Protein AF-A0A1F0NB26-F1 (afdb_monomer_lite)

Structure (mmCIF, N/CA/C/O backbone):
data_AF-A0A1F0NB26-F1
#
_entry.id   AF-A0A1F0NB26-F1
#
loop_
_atom_site.group_PDB
_atom_site.id
_atom_site.type_symbol
_atom_site.label_atom_id
_atom_site.label_alt_id
_atom_site.label_comp_id
_atom_site.label_asym_id
_atom_site.label_entity_id
_atom_site.label_seq_id
_atom_site.pdbx_PDB_ins_code
_atom_site.Cartn_x
_atom_site.Cartn_y
_atom_site.Cartn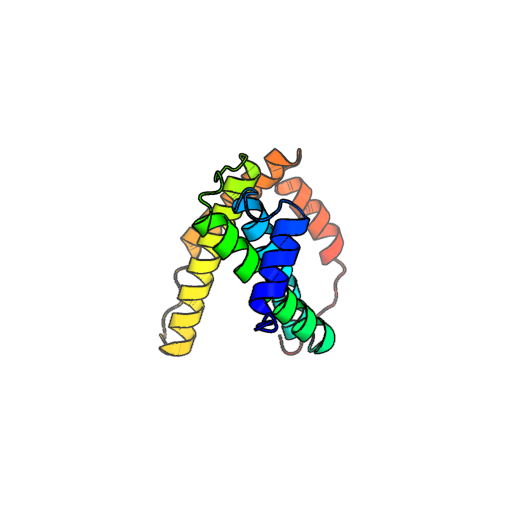_z
_atom_site.occupancy
_atom_site.B_iso_or_equiv
_atom_site.auth_seq_id
_atom_site.auth_comp_id
_atom_site.auth_asym_id
_atom_site.auth_atom_id
_atom_site.pdbx_PDB_model_num
ATOM 1 N N . MET A 1 1 ? 10.302 -25.341 -31.319 1.00 37.97 1 MET A N 1
ATOM 2 C CA . MET A 1 1 ? 9.198 -25.664 -30.390 1.00 37.97 1 MET A CA 1
ATOM 3 C C . MET A 1 1 ? 8.686 -24.349 -29.842 1.00 37.97 1 MET A C 1
ATOM 5 O O . MET A 1 1 ? 9.502 -23.574 -29.370 1.00 37.97 1 MET A O 1
ATOM 9 N N . ASN A 1 2 ? 7.394 -24.060 -29.995 1.00 49.16 2 ASN A N 1
ATOM 10 C CA . ASN A 1 2 ? 6.793 -22.822 -29.503 1.00 49.16 2 ASN A CA 1
ATOM 11 C C . ASN A 1 2 ? 6.313 -23.094 -28.072 1.00 49.16 2 ASN A C 1
ATOM 13 O O . ASN A 1 2 ? 5.257 -23.699 -27.881 1.00 49.16 2 ASN A O 1
ATOM 17 N N . THR A 1 3 ? 7.139 -22.784 -27.075 1.00 60.34 3 THR A N 1
ATOM 18 C CA . THR A 1 3 ? 6.766 -22.966 -25.669 1.00 60.34 3 THR A CA 1
ATOM 19 C C . THR A 1 3 ? 5.697 -21.927 -25.352 1.00 60.34 3 THR A C 1
ATOM 21 O O . THR A 1 3 ? 5.940 -20.728 -25.444 1.00 60.34 3 THR A O 1
ATOM 24 N N . LYS A 1 4 ? 4.468 -22.377 -25.086 1.00 70.38 4 LYS A N 1
ATOM 25 C CA . LYS A 1 4 ? 3.354 -21.486 -24.754 1.00 70.38 4 LYS A CA 1
ATOM 26 C C . LYS A 1 4 ? 3.695 -20.759 -23.454 1.00 70.38 4 LYS A C 1
ATOM 28 O O . LYS A 1 4 ? 3.917 -21.429 -22.451 1.00 70.38 4 LYS A O 1
ATOM 33 N N . MET A 1 5 ? 3.694 -19.428 -23.487 1.00 80.56 5 MET A N 1
ATOM 34 C CA . MET A 1 5 ? 3.959 -18.624 -22.296 1.00 80.56 5 MET A CA 1
ATOM 35 C C . MET A 1 5 ? 2.947 -18.932 -21.187 1.00 80.56 5 MET A C 1
ATOM 37 O O . MET A 1 5 ? 1.734 -19.010 -21.450 1.00 80.56 5 MET A O 1
ATOM 41 N N . ASN A 1 6 ? 3.439 -19.088 -19.961 1.00 92.56 6 ASN A N 1
ATOM 42 C CA . ASN A 1 6 ? 2.618 -19.161 -18.759 1.00 92.56 6 ASN A CA 1
ATOM 43 C C . ASN A 1 6 ? 2.021 -17.770 -18.426 1.00 92.56 6 ASN A C 1
ATOM 45 O O . ASN A 1 6 ? 2.259 -16.789 -19.134 1.00 92.56 6 ASN A O 1
ATOM 49 N N . LEU A 1 7 ? 1.150 -17.684 -17.416 1.00 94.56 7 LEU A N 1
ATOM 50 C CA . LEU A 1 7 ? 0.477 -16.417 -17.087 1.00 94.56 7 LEU A CA 1
ATOM 51 C C . LEU A 1 7 ? 1.451 -15.348 -16.576 1.00 94.56 7 LEU A C 1
ATOM 53 O O . LEU A 1 7 ? 1.320 -14.194 -16.970 1.00 94.56 7 LEU A O 1
ATOM 57 N N . GLU A 1 8 ? 2.440 -15.732 -15.773 1.00 95.75 8 GLU A N 1
ATOM 58 C CA . GLU A 1 8 ? 3.465 -14.822 -15.255 1.00 95.75 8 GLU A CA 1
ATOM 59 C C . GLU A 1 8 ? 4.296 -14.213 -16.392 1.00 95.75 8 GLU A C 1
ATOM 61 O O . GLU A 1 8 ? 4.427 -12.995 -16.481 1.00 95.75 8 GLU A O 1
ATOM 66 N N . GLU A 1 9 ? 4.755 -15.037 -17.337 1.00 96.88 9 GLU A N 1
ATOM 67 C CA . GLU A 1 9 ? 5.506 -14.594 -18.517 1.00 96.88 9 GLU A CA 1
ATOM 68 C C . GLU A 1 9 ? 4.687 -13.615 -19.371 1.00 96.88 9 GLU A C 1
ATOM 70 O O . GLU A 1 9 ? 5.229 -12.664 -19.933 1.00 96.88 9 GLU A O 1
ATOM 75 N N . LYS A 1 10 ? 3.364 -13.807 -19.470 1.00 97.88 10 LYS A N 1
ATOM 76 C CA . LYS A 1 10 ? 2.485 -12.867 -20.185 1.00 97.88 10 LYS A CA 1
ATOM 77 C C . LYS A 1 10 ? 2.375 -11.524 -19.475 1.00 97.88 10 LYS A C 1
ATOM 79 O O . LYS A 1 10 ? 2.341 -10.502 -20.154 1.00 97.88 10 LYS A O 1
ATOM 84 N N . VAL A 1 11 ? 2.320 -11.519 -18.143 1.00 98.12 11 VAL A N 1
ATOM 85 C CA . VAL A 1 11 ? 2.330 -10.280 -17.354 1.00 98.12 11 VAL A CA 1
ATOM 86 C C . VAL A 1 11 ? 3.674 -9.572 -17.525 1.00 98.12 11 VAL A C 1
ATOM 88 O O . VAL A 1 11 ? 3.700 -8.395 -17.871 1.00 98.12 11 VAL A O 1
ATOM 91 N N . GLN A 1 12 ? 4.789 -10.292 -17.408 1.00 98.31 12 GLN A N 1
ATOM 92 C CA . GLN A 1 12 ? 6.128 -9.740 -17.645 1.00 98.31 12 GLN A CA 1
ATOM 93 C C . GLN A 1 12 ? 6.265 -9.140 -19.050 1.00 98.31 12 GLN A C 1
ATOM 95 O O . GLN A 1 12 ? 6.808 -8.047 -19.207 1.00 98.31 12 GLN A O 1
ATOM 100 N N . GLN A 1 13 ? 5.737 -9.813 -20.077 1.00 98.25 13 GLN A N 1
ATOM 101 C CA . GLN A 1 13 ? 5.730 -9.278 -21.438 1.00 98.25 13 GLN A CA 1
ATOM 102 C C . GLN A 1 13 ? 4.833 -8.043 -21.562 1.00 98.25 13 GLN A C 1
ATOM 104 O O . GLN A 1 13 ? 5.227 -7.076 -22.202 1.00 98.25 13 GLN A O 1
ATOM 109 N N . TRP A 1 14 ? 3.675 -8.013 -20.897 1.00 98.25 14 TRP A N 1
ATOM 110 C CA . TRP A 1 14 ? 2.804 -6.833 -20.862 1.00 98.25 14 TRP A CA 1
ATOM 111 C C . TRP A 1 14 ? 3.507 -5.605 -20.256 1.00 98.25 14 TRP A C 1
ATOM 113 O O . TRP A 1 14 ? 3.313 -4.489 -20.750 1.00 98.25 14 TRP A O 1
ATOM 123 N N . PHE A 1 15 ? 4.350 -5.809 -19.235 1.00 98.38 15 PHE A N 1
ATOM 124 C CA . PHE A 1 15 ? 5.215 -4.776 -18.650 1.00 98.38 15 PHE A CA 1
ATOM 125 C C . PHE A 1 15 ? 6.311 -4.322 -19.622 1.00 98.38 15 PHE A C 1
ATOM 127 O O . PHE A 1 15 ? 6.597 -3.123 -19.713 1.00 98.38 15 PHE A O 1
ATOM 134 N N . VAL A 1 16 ? 6.915 -5.252 -20.368 1.00 98.25 16 VAL A N 1
ATOM 135 C CA . VAL A 1 16 ? 7.910 -4.942 -21.409 1.00 98.25 16 VAL A CA 1
ATOM 136 C C . VAL A 1 16 ? 7.289 -4.116 -22.530 1.00 98.25 16 VAL A C 1
ATOM 138 O O . VAL A 1 16 ? 7.786 -3.033 -22.830 1.00 98.25 16 VAL A O 1
ATOM 141 N N . ASP A 1 17 ? 6.151 -4.559 -23.062 1.00 98.44 17 ASP A N 1
ATOM 142 C CA . ASP A 1 17 ? 5.428 -3.915 -24.165 1.00 98.44 17 ASP A CA 1
ATOM 143 C C . ASP A 1 17 ? 5.024 -2.464 -23.850 1.00 98.44 17 ASP A C 1
ATOM 145 O O . ASP A 1 17 ? 4.780 -1.664 -24.753 1.00 98.44 17 ASP A O 1
ATOM 149 N N . ARG A 1 18 ? 4.946 -2.113 -22.560 1.00 97.81 18 ARG A N 1
ATOM 150 C CA . ARG A 1 18 ? 4.586 -0.777 -22.060 1.00 97.81 18 ARG A CA 1
ATOM 151 C C . ARG A 1 18 ? 5.761 0.010 -21.489 1.00 97.81 18 ARG A C 1
ATOM 153 O O . ARG A 1 18 ? 5.543 1.087 -20.945 1.00 97.81 18 ARG A O 1
ATOM 160 N N . ASN A 1 19 ? 6.988 -0.498 -21.606 1.00 97.00 19 ASN A N 1
ATOM 161 C CA . ASN A 1 19 ? 8.188 0.101 -21.011 1.00 97.00 19 ASN A CA 1
ATOM 162 C C . ASN A 1 19 ? 8.079 0.312 -19.485 1.00 97.00 19 ASN A C 1
ATOM 164 O O . ASN A 1 19 ? 8.650 1.248 -18.934 1.00 97.00 19 ASN A O 1
ATOM 168 N N . LEU A 1 20 ? 7.343 -0.560 -18.790 1.00 97.75 20 LEU A N 1
ATOM 169 C CA . LEU A 1 20 ? 7.184 -0.521 -17.331 1.00 97.75 20 LEU A CA 1
ATOM 170 C C . LEU A 1 20 ? 8.231 -1.370 -16.602 1.00 97.75 20 LEU A C 1
ATOM 172 O O . LEU A 1 20 ? 8.516 -1.111 -15.439 1.00 97.75 20 LEU A O 1
ATOM 176 N N . HIS A 1 21 ? 8.815 -2.360 -17.276 1.00 97.44 21 HIS A N 1
ATOM 177 C CA . HIS A 1 21 ? 9.800 -3.309 -16.736 1.00 97.44 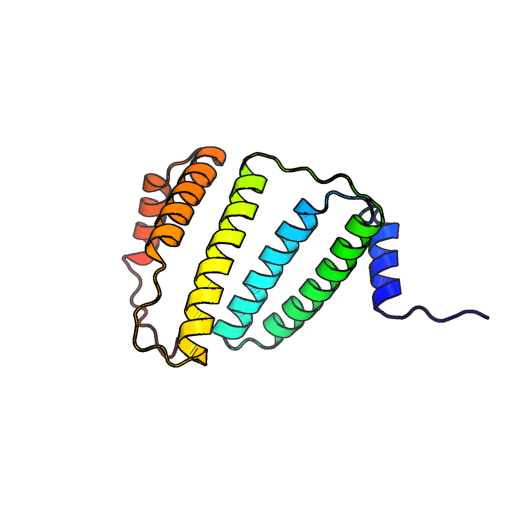21 HIS A CA 1
ATOM 178 C C . HIS A 1 21 ? 11.118 -2.691 -16.223 1.00 97.44 21 HIS A C 1
ATOM 180 O O . HIS A 1 21 ? 11.865 -3.375 -15.533 1.00 97.44 21 HIS A O 1
ATOM 186 N N . GLU A 1 22 ? 11.413 -1.429 -16.541 1.00 96.44 22 GLU A N 1
ATOM 187 C CA . GLU A 1 22 ? 12.559 -0.663 -16.009 1.00 96.44 22 GLU A CA 1
ATOM 188 C C . GLU A 1 22 ? 12.112 0.623 -15.289 1.00 96.44 22 GLU A C 1
ATOM 190 O O . GLU A 1 22 ? 12.932 1.447 -14.878 1.00 96.44 22 GLU A O 1
ATOM 195 N N . ALA A 1 23 ? 10.798 0.821 -15.143 1.00 97.31 23 ALA A N 1
ATOM 196 C CA . ALA A 1 23 ? 10.257 1.980 -14.453 1.00 97.31 23 ALA A CA 1
ATOM 197 C C . ALA A 1 23 ? 10.553 1.918 -12.947 1.00 97.31 23 ALA A C 1
ATOM 199 O O . ALA A 1 23 ? 10.817 0.860 -12.380 1.00 97.31 23 ALA A O 1
ATOM 200 N N . ASN A 1 24 ? 10.484 3.081 -12.300 1.00 98.12 24 ASN A N 1
ATOM 201 C CA . ASN A 1 24 ? 10.812 3.252 -10.889 1.00 98.12 24 ASN A CA 1
ATOM 202 C C . ASN A 1 24 ? 9.962 2.339 -9.967 1.00 98.12 24 ASN A C 1
ATOM 204 O O . ASN A 1 24 ? 8.743 2.542 -9.891 1.00 98.12 24 ASN A O 1
ATOM 208 N N . PRO A 1 25 ? 10.588 1.425 -9.198 1.00 98.31 25 PRO A N 1
ATOM 209 C CA . PRO A 1 25 ? 9.911 0.505 -8.278 1.00 98.31 25 PRO A CA 1
ATOM 210 C C . PRO A 1 25 ? 9.014 1.160 -7.227 1.00 98.31 25 PRO A C 1
ATOM 212 O O . PRO A 1 25 ? 8.010 0.575 -6.825 1.00 98.31 25 PRO A O 1
ATOM 215 N N . VAL A 1 26 ? 9.312 2.397 -6.811 1.00 98.44 26 VAL A N 1
ATOM 216 C CA . VAL A 1 26 ? 8.476 3.126 -5.839 1.00 98.44 26 VAL A CA 1
ATOM 217 C C . VAL A 1 26 ? 7.052 3.313 -6.366 1.00 98.44 26 VAL A C 1
ATOM 219 O O . VAL A 1 26 ? 6.097 3.230 -5.601 1.00 98.44 26 VAL A O 1
ATOM 222 N N . LYS A 1 27 ? 6.878 3.477 -7.684 1.00 97.62 27 LYS A N 1
ATOM 223 C CA . LYS A 1 27 ? 5.548 3.598 -8.297 1.00 97.62 27 LYS A CA 1
ATOM 224 C C . LYS A 1 27 ? 4.752 2.29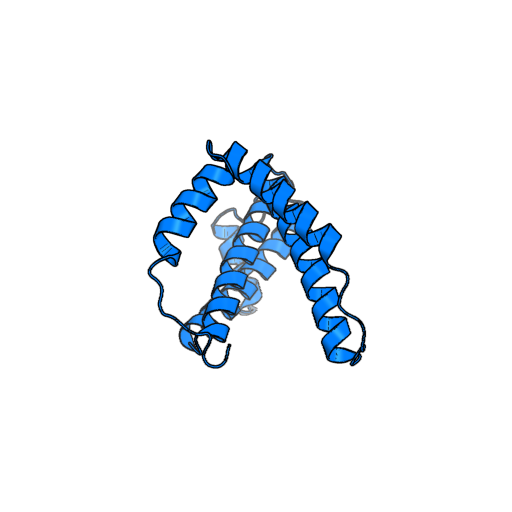8 -8.216 1.00 97.62 27 LYS A C 1
ATOM 226 O O . LYS A 1 27 ? 3.555 2.351 -7.957 1.00 97.62 27 LYS A O 1
ATOM 231 N N . GLN A 1 28 ? 5.409 1.150 -8.386 1.00 97.94 28 GLN A N 1
ATOM 232 C CA . GLN A 1 28 ? 4.749 -0.145 -8.209 1.00 97.94 28 GLN A CA 1
ATOM 233 C C . GLN A 1 28 ? 4.432 -0.424 -6.743 1.00 97.94 28 GLN A C 1
ATOM 235 O O . GLN A 1 28 ? 3.372 -0.960 -6.452 1.00 97.94 28 GLN A O 1
ATOM 240 N N . PHE A 1 29 ? 5.282 0.001 -5.807 1.00 98.19 29 PHE A N 1
ATOM 241 C CA . PHE A 1 29 ? 4.951 -0.091 -4.386 1.00 98.19 29 PHE A CA 1
ATOM 242 C C . PHE A 1 29 ? 3.712 0.740 -4.017 1.00 98.19 29 PHE A C 1
ATOM 244 O O . PHE A 1 29 ? 2.852 0.263 -3.283 1.00 98.19 29 PHE A O 1
ATOM 251 N N . LEU A 1 30 ? 3.579 1.963 -4.542 1.00 98.19 30 LEU A N 1
ATOM 252 C CA . LEU A 1 30 ? 2.370 2.766 -4.322 1.00 98.19 30 LEU A CA 1
ATOM 253 C C . LEU A 1 30 ? 1.121 2.073 -4.876 1.00 98.19 30 LEU A C 1
ATOM 255 O O . LEU A 1 30 ? 0.106 2.028 -4.187 1.00 98.19 30 LEU A O 1
ATOM 259 N N . LYS A 1 31 ? 1.220 1.476 -6.072 1.00 98.19 31 LYS A N 1
ATOM 260 C CA . LYS A 1 31 ? 0.130 0.678 -6.644 1.00 98.19 31 LYS A CA 1
ATOM 261 C C . LYS A 1 31 ? -0.182 -0.546 -5.780 1.00 98.19 31 LYS A C 1
ATOM 263 O O . LYS A 1 31 ? -1.341 -0.816 -5.514 1.00 98.19 31 LYS A O 1
ATOM 268 N N . LEU A 1 32 ? 0.829 -1.223 -5.232 1.00 98.38 32 LEU A N 1
ATOM 269 C CA . LEU A 1 32 ? 0.631 -2.347 -4.309 1.00 98.38 32 LEU A CA 1
ATOM 270 C C . LEU A 1 32 ? -0.179 -1.934 -3.072 1.00 98.38 32 LEU A C 1
ATOM 272 O O . LEU A 1 32 ? -1.016 -2.704 -2.603 1.00 98.38 32 LEU A O 1
ATOM 276 N N . MET A 1 33 ? 0.056 -0.729 -2.546 1.00 98.12 33 MET A N 1
ATOM 277 C CA . MET A 1 33 ? -0.700 -0.205 -1.407 1.00 98.12 33 MET A CA 1
ATOM 278 C C . MET A 1 33 ? -2.144 0.162 -1.757 1.00 98.12 33 MET A C 1
ATOM 280 O O . MET A 1 33 ? -3.023 -0.045 -0.924 1.00 98.12 33 MET A O 1
ATOM 284 N N . GLU A 1 34 ? -2.385 0.670 -2.967 1.00 98.25 34 GLU A N 1
ATOM 285 C CA . GLU A 1 34 ? -3.728 0.906 -3.513 1.00 98.25 34 GLU A CA 1
ATOM 286 C C . GLU A 1 34 ? -4.520 -0.410 -3.574 1.00 98.25 34 GLU A C 1
ATOM 288 O O . GLU A 1 34 ? -5.542 -0.523 -2.899 1.00 98.25 34 GLU A O 1
ATOM 293 N N . GLU A 1 35 ? -3.977 -1.444 -4.230 1.00 98.50 35 GLU A N 1
ATOM 294 C CA . GLU A 1 35 ? -4.654 -2.749 -4.356 1.00 98.50 35 GLU A CA 1
ATOM 295 C C . GLU A 1 35 ? -4.846 -3.454 -3.007 1.00 98.50 35 GLU A C 1
ATOM 297 O O . GLU A 1 35 ? -5.855 -4.111 -2.748 1.00 98.50 35 GLU A O 1
ATOM 302 N N . SER A 1 36 ? -3.885 -3.297 -2.093 1.00 98.19 36 SER A N 1
ATOM 303 C CA . SER A 1 36 ? -4.019 -3.824 -0.730 1.00 98.19 36 SER A CA 1
ATOM 304 C C . SER A 1 36 ? -5.177 -3.155 0.020 1.00 98.19 36 SER A C 1
ATOM 306 O O . SER A 1 36 ? -5.865 -3.812 0.802 1.00 98.19 36 SER A O 1
ATOM 308 N N . GLY A 1 37 ? -5.408 -1.860 -0.216 1.00 97.88 37 GLY A N 1
ATOM 309 C CA . GLY A 1 37 ? -6.548 -1.123 0.326 1.00 97.88 37 GLY A CA 1
ATOM 310 C C . GLY A 1 37 ? -7.882 -1.649 -0.203 1.00 97.88 37 GLY A C 1
ATOM 311 O O . GLY A 1 37 ? -8.805 -1.863 0.586 1.00 97.88 37 GLY A O 1
ATOM 312 N N . GLU A 1 38 ? -7.963 -1.933 -1.503 1.00 98.31 38 GLU A N 1
ATOM 313 C CA . GLU A 1 38 ? -9.148 -2.535 -2.125 1.00 98.31 38 GLU A CA 1
ATOM 314 C C . GLU A 1 38 ? -9.436 -3.937 -1.577 1.00 98.31 38 GLU A C 1
ATOM 316 O O . GLU A 1 38 ? -10.586 -4.260 -1.266 1.00 98.31 38 GLU A O 1
ATOM 321 N N . LEU A 1 39 ? -8.395 -4.744 -1.347 1.00 98.56 39 LEU A N 1
ATOM 322 C CA . LEU A 1 39 ? -8.532 -6.048 -0.698 1.00 98.56 39 LEU A CA 1
ATOM 323 C C . LEU A 1 39 ? -9.101 -5.917 0.723 1.00 98.56 39 LEU A C 1
ATOM 325 O O . LEU A 1 39 ? -10.028 -6.648 1.086 1.00 98.56 39 LEU A O 1
ATOM 329 N N . PHE A 1 40 ? -8.575 -4.986 1.528 1.00 97.75 40 PHE A N 1
ATOM 330 C CA . PHE A 1 40 ? -9.102 -4.733 2.871 1.00 97.75 40 PHE A CA 1
ATOM 331 C C . PHE A 1 40 ? -10.562 -4.275 2.832 1.00 97.75 40 PHE A C 1
ATOM 333 O O . PHE A 1 40 ? -11.368 -4.757 3.629 1.00 97.75 40 PHE A O 1
ATOM 340 N N . GLU A 1 41 ? -10.930 -3.398 1.895 1.00 96.88 41 GLU A N 1
ATOM 341 C CA . GLU A 1 41 ? -12.319 -2.976 1.708 1.00 96.88 41 GLU A CA 1
ATOM 342 C C . GLU A 1 41 ? -13.225 -4.148 1.310 1.00 96.88 41 GLU A C 1
ATOM 344 O O . GLU A 1 41 ? -14.318 -4.298 1.864 1.00 96.88 41 GLU A O 1
ATOM 349 N N . GLY A 1 42 ? -12.783 -4.977 0.363 1.00 97.44 42 GLY A N 1
ATOM 350 C CA . GLY A 1 42 ? -13.518 -6.145 -0.108 1.00 97.44 42 GLY A CA 1
ATOM 351 C C . GLY A 1 42 ? -13.825 -7.123 1.018 1.00 97.44 42 GLY A C 1
ATOM 352 O O . GLY A 1 42 ? -14.972 -7.548 1.153 1.00 97.44 42 GLY A O 1
ATOM 353 N N . ILE A 1 43 ? -12.833 -7.419 1.863 1.00 96.94 43 ILE A N 1
ATOM 354 C CA . ILE A 1 43 ? -12.995 -8.292 3.033 1.00 96.94 43 ILE A CA 1
ATOM 355 C C . ILE A 1 43 ? -13.928 -7.650 4.064 1.00 96.94 43 ILE A C 1
ATOM 357 O O . ILE A 1 43 ? -14.871 -8.298 4.510 1.00 96.94 43 ILE A O 1
ATOM 361 N N . ALA A 1 44 ? -13.718 -6.375 4.409 1.00 94.81 44 ALA A N 1
ATOM 362 C CA . ALA A 1 44 ? -14.530 -5.676 5.409 1.00 94.81 44 ALA A CA 1
ATOM 363 C C . ALA A 1 44 ? -16.010 -5.538 5.004 1.00 94.81 44 ALA A C 1
ATOM 365 O O . ALA A 1 44 ? -16.881 -5.406 5.856 1.00 94.81 44 ALA A O 1
ATOM 366 N N . LYS A 1 45 ? -16.310 -5.550 3.700 1.00 94.50 45 LYS A N 1
ATOM 367 C CA . LYS A 1 45 ? -17.677 -5.420 3.168 1.00 94.50 45 LYS A CA 1
ATOM 368 C C . LYS A 1 45 ? -18.263 -6.737 2.647 1.00 94.50 45 LYS A C 1
ATOM 370 O O . LYS A 1 45 ? -19.340 -6.690 2.056 1.00 94.50 45 LYS A O 1
ATOM 375 N N . ASP A 1 46 ? -17.563 -7.861 2.821 1.00 95.56 46 ASP A N 1
ATOM 376 C CA . ASP A 1 46 ? -17.920 -9.186 2.286 1.00 95.56 46 ASP A CA 1
ATOM 377 C C . ASP A 1 46 ? -18.280 -9.162 0.781 1.00 95.56 46 ASP A C 1
ATOM 379 O O . ASP A 1 46 ? -19.300 -9.683 0.327 1.00 95.56 46 ASP A O 1
ATOM 383 N N . LYS A 1 47 ? -17.450 -8.484 -0.024 1.00 97.00 47 LYS A N 1
ATOM 384 C CA . LYS A 1 47 ? -17.656 -8.309 -1.472 1.00 97.00 47 LYS A CA 1
ATOM 385 C C . LYS A 1 47 ? -16.689 -9.171 -2.276 1.00 97.00 47 LYS A C 1
ATOM 387 O O . LYS A 1 47 ? -15.614 -8.712 -2.651 1.00 97.00 47 LYS A O 1
ATOM 392 N N . SER A 1 48 ? -17.089 -10.401 -2.599 1.00 97.38 48 SER A N 1
ATOM 393 C CA . SER A 1 48 ? -16.215 -11.368 -3.287 1.00 97.38 48 SER A CA 1
ATOM 394 C C . SER A 1 48 ? -15.655 -10.877 -4.625 1.00 97.38 48 SER A C 1
ATOM 396 O O . SER A 1 48 ? -14.500 -11.157 -4.918 1.00 97.38 48 SER 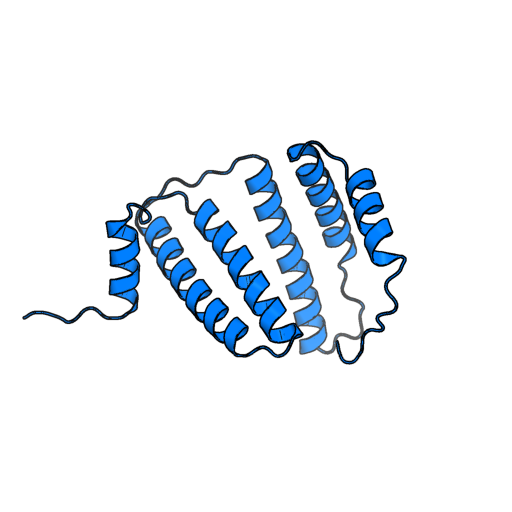A O 1
ATOM 398 N N . GLU A 1 49 ? -16.428 -10.125 -5.416 1.00 97.06 49 GLU A N 1
ATOM 399 C CA . GLU A 1 49 ? -15.939 -9.568 -6.688 1.00 97.06 49 GLU A CA 1
ATOM 400 C C . GLU A 1 49 ? -14.749 -8.622 -6.475 1.00 97.06 49 GLU A C 1
ATOM 402 O O . GLU A 1 49 ? -13.731 -8.778 -7.140 1.00 97.06 49 GLU A O 1
ATOM 407 N N . LEU A 1 50 ? -14.843 -7.723 -5.487 1.00 96.25 50 LEU A N 1
ATOM 408 C CA . LEU A 1 50 ? -13.761 -6.800 -5.127 1.00 96.25 50 LEU A CA 1
ATOM 409 C C . LEU A 1 50 ? -12.546 -7.549 -4.561 1.00 96.25 50 LEU A C 1
ATOM 411 O O . LEU A 1 50 ? -11.410 -7.210 -4.859 1.00 96.25 50 LEU A O 1
ATOM 415 N N . ILE A 1 51 ? -12.782 -8.608 -3.779 1.00 98.31 51 ILE A N 1
ATOM 416 C CA . ILE A 1 51 ? -11.704 -9.455 -3.251 1.00 98.31 51 ILE A CA 1
ATOM 417 C C . ILE A 1 51 ? -10.935 -10.131 -4.393 1.00 98.31 51 ILE A C 1
ATOM 419 O O . ILE A 1 51 ? -9.708 -10.168 -4.368 1.00 98.31 51 ILE A O 1
ATOM 423 N N . TYR A 1 52 ? -11.632 -10.702 -5.378 1.00 98.12 52 TYR A N 1
ATOM 424 C CA . TYR A 1 52 ? -10.983 -11.433 -6.469 1.00 98.12 52 TYR A CA 1
ATOM 425 C C . TYR A 1 52 ? -10.197 -10.517 -7.402 1.00 98.12 52 TYR A C 1
ATOM 427 O O . TYR A 1 52 ? -9.107 -10.903 -7.826 1.00 98.12 52 TYR A O 1
ATOM 435 N N . ASP A 1 53 ? -10.734 -9.332 -7.680 1.00 98.19 53 ASP A N 1
ATOM 436 C CA . ASP A 1 53 ? -10.073 -8.299 -8.477 1.00 98.19 53 ASP A CA 1
ATOM 437 C C . ASP A 1 53 ? -8.771 -7.851 -7.801 1.00 98.19 53 ASP A C 1
ATOM 439 O O . ASP A 1 53 ? -7.684 -8.092 -8.329 1.00 98.19 53 ASP A O 1
ATOM 443 N N . ALA A 1 54 ? -8.861 -7.398 -6.545 1.00 98.38 54 ALA A N 1
ATOM 444 C CA . ALA A 1 54 ? -7.707 -6.941 -5.775 1.00 98.38 54 ALA A CA 1
ATOM 445 C C . ALA A 1 54 ? -6.628 -8.029 -5.612 1.00 98.38 54 ALA A C 1
ATOM 447 O O . ALA A 1 54 ? -5.434 -7.758 -5.724 1.00 98.38 54 ALA A O 1
ATOM 448 N N . LEU A 1 55 ? -7.008 -9.295 -5.384 1.00 98.50 55 LEU A N 1
ATOM 449 C CA . LEU A 1 55 ? -6.040 -10.401 -5.316 1.00 98.50 55 LEU A CA 1
ATOM 450 C C . LEU A 1 55 ? -5.303 -10.615 -6.647 1.00 98.50 55 LEU A C 1
ATOM 452 O O . LEU A 1 55 ? -4.109 -10.926 -6.636 1.00 98.50 55 LEU A O 1
ATOM 456 N N . GLY A 1 56 ? -6.001 -10.481 -7.777 1.00 98.31 56 GLY A N 1
ATOM 457 C CA . GLY A 1 56 ? -5.408 -10.559 -9.109 1.00 98.31 56 GLY A CA 1
ATOM 458 C C . GLY A 1 56 ? -4.455 -9.397 -9.382 1.00 98.31 56 GLY A C 1
ATOM 459 O O . GLY A 1 56 ? -3.321 -9.624 -9.813 1.00 98.31 56 GLY A O 1
ATOM 460 N N . ASP A 1 57 ? -4.874 -8.178 -9.059 1.00 98.56 57 ASP A N 1
ATOM 461 C CA . ASP A 1 57 ? -4.090 -6.967 -9.301 1.00 98.56 57 ASP A CA 1
ATOM 462 C C . ASP A 1 57 ? -2.848 -6.895 -8.409 1.00 98.56 57 ASP A C 1
ATOM 464 O O . ASP A 1 57 ? -1.757 -6.588 -8.898 1.00 98.56 57 ASP A O 1
ATOM 468 N N . ILE A 1 58 ? -2.939 -7.344 -7.151 1.00 98.69 58 ILE A N 1
ATOM 469 C CA . ILE A 1 58 ? -1.762 -7.547 -6.293 1.00 98.69 58 ILE A CA 1
ATOM 470 C C . ILE A 1 58 ? -0.750 -8.477 -6.975 1.00 98.69 58 ILE A C 1
ATOM 472 O O . ILE A 1 58 ? 0.440 -8.165 -7.003 1.00 98.69 58 ILE A O 1
ATOM 476 N N . GLN A 1 59 ? -1.179 -9.605 -7.556 1.00 98.44 59 GLN A N 1
ATOM 477 C CA . GLN A 1 59 ? -0.258 -10.520 -8.247 1.00 98.44 59 GLN A CA 1
ATOM 478 C C . GLN A 1 59 ? 0.414 -9.852 -9.454 1.00 98.44 59 GLN A C 1
ATOM 480 O O . GLN A 1 59 ? 1.622 -10.004 -9.641 1.00 98.44 59 GLN A O 1
ATOM 485 N N . VAL A 1 60 ? -0.333 -9.080 -10.249 1.00 98.50 60 VAL A N 1
ATOM 486 C CA . VAL A 1 60 ? 0.216 -8.327 -11.389 1.00 98.50 60 VAL A CA 1
ATOM 487 C C . VAL A 1 60 ? 1.277 -7.325 -10.929 1.00 98.50 60 VAL A C 1
ATOM 489 O O . VAL A 1 60 ? 2.362 -7.268 -11.516 1.00 98.50 60 VAL A O 1
ATOM 492 N N . VAL A 1 61 ? 1.000 -6.577 -9.859 1.00 98.44 61 VAL A N 1
ATOM 493 C CA . VAL A 1 61 ? 1.935 -5.596 -9.291 1.00 98.44 61 VAL A CA 1
ATOM 494 C C . VAL A 1 61 ? 3.183 -6.277 -8.728 1.00 98.44 61 VAL A C 1
ATOM 496 O O . VAL A 1 61 ? 4.290 -5.802 -8.977 1.00 98.44 61 VAL A O 1
ATOM 499 N N . LEU A 1 62 ? 3.043 -7.408 -8.024 1.00 98.56 62 LEU A N 1
ATOM 500 C CA . LEU A 1 62 ? 4.178 -8.165 -7.481 1.00 98.56 62 LEU A CA 1
ATOM 501 C C . LEU A 1 62 ? 5.112 -8.675 -8.586 1.00 98.56 62 LEU A C 1
ATOM 503 O O . LEU A 1 62 ? 6.330 -8.536 -8.464 1.00 98.56 62 LEU A O 1
ATOM 507 N N . ILE A 1 63 ? 4.554 -9.212 -9.677 1.00 98.50 63 ILE A N 1
ATOM 508 C CA . ILE A 1 63 ? 5.330 -9.660 -10.844 1.00 98.50 63 ILE A CA 1
ATOM 509 C C . ILE A 1 63 ? 6.086 -8.481 -11.467 1.00 98.50 63 ILE A C 1
ATOM 511 O O . ILE A 1 63 ? 7.279 -8.584 -11.757 1.00 98.50 63 ILE A O 1
ATOM 515 N N . GLY A 1 64 ? 5.402 -7.352 -11.654 1.00 98.38 64 GLY A N 1
ATOM 516 C CA . GLY A 1 64 ? 5.998 -6.138 -12.202 1.00 98.38 64 GLY A CA 1
ATOM 517 C C . GLY A 1 64 ? 7.121 -5.569 -11.342 1.00 98.38 64 GLY A C 1
ATOM 518 O O . GLY A 1 64 ? 8.187 -5.226 -11.854 1.00 98.38 64 GLY A O 1
ATOM 519 N N . LEU A 1 65 ? 6.896 -5.490 -10.030 1.00 98.31 65 LEU A N 1
ATOM 520 C CA . LEU A 1 65 ? 7.872 -4.995 -9.066 1.00 98.31 65 LEU A CA 1
ATOM 521 C C . LEU A 1 65 ? 9.129 -5.875 -9.043 1.00 98.31 65 LEU A C 1
ATOM 523 O O . LEU A 1 65 ? 10.240 -5.356 -9.131 1.00 98.31 65 LEU A O 1
ATOM 527 N N . ASP A 1 66 ? 8.970 -7.200 -8.982 1.00 98.31 66 ASP A N 1
ATOM 528 C CA . ASP A 1 66 ? 10.092 -8.144 -9.044 1.00 98.31 66 ASP A CA 1
ATOM 529 C C . ASP A 1 66 ? 10.883 -8.003 -10.358 1.00 98.31 66 ASP A C 1
ATOM 531 O O . ASP A 1 66 ? 12.116 -7.941 -10.339 1.00 98.31 66 ASP A O 1
ATOM 535 N N . GLN A 1 67 ? 10.188 -7.855 -11.492 1.00 98.25 67 GLN A N 1
ATOM 536 C CA . GLN A 1 67 ? 10.820 -7.624 -12.792 1.00 98.25 67 GLN A CA 1
ATOM 537 C C . GLN A 1 67 ? 11.652 -6.329 -12.814 1.00 98.25 67 GLN A C 1
ATOM 539 O O . GLN A 1 67 ? 12.795 -6.347 -13.272 1.00 98.25 67 GLN A O 1
ATOM 544 N N . GLN A 1 68 ? 11.125 -5.222 -12.282 1.00 98.44 68 GLN A N 1
ATOM 545 C CA . GLN A 1 68 ? 11.843 -3.944 -12.205 1.00 98.44 68 GLN A CA 1
ATOM 546 C C . GLN A 1 68 ? 13.103 -4.028 -11.337 1.00 98.44 68 GLN A C 1
ATOM 548 O O . GLN A 1 68 ? 14.158 -3.519 -11.724 1.00 98.44 68 GLN A O 1
ATOM 553 N N . ILE A 1 69 ? 13.021 -4.700 -10.184 1.00 97.88 69 ILE A N 1
ATOM 554 C CA . ILE A 1 69 ? 14.174 -4.906 -9.299 1.00 97.88 69 ILE A CA 1
ATOM 555 C C . ILE A 1 69 ? 15.245 -5.753 -9.994 1.00 97.88 69 ILE A C 1
ATOM 557 O O . ILE A 1 69 ? 16.420 -5.381 -9.986 1.00 97.88 69 ILE A O 1
ATOM 561 N N . LYS A 1 70 ? 14.856 -6.856 -10.644 1.00 97.62 70 LYS A N 1
ATOM 562 C CA . LYS A 1 70 ? 15.783 -7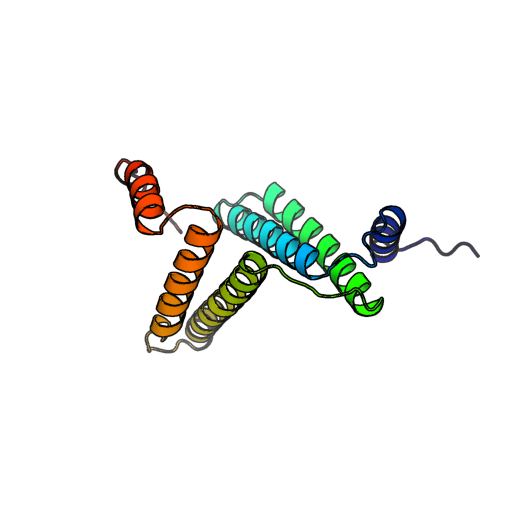.733 -11.380 1.00 97.62 70 LYS A CA 1
ATOM 563 C C . LYS A 1 70 ? 16.471 -7.031 -12.549 1.00 97.62 70 LYS A C 1
ATOM 565 O O . LYS A 1 70 ? 17.637 -7.313 -12.815 1.00 97.62 70 LYS A O 1
ATOM 570 N N . ASN A 1 71 ? 15.782 -6.100 -13.203 1.00 97.56 71 ASN A N 1
ATOM 571 C CA . ASN A 1 71 ? 16.335 -5.309 -14.302 1.00 97.56 71 ASN A CA 1
ATOM 572 C C . ASN A 1 71 ? 17.217 -4.138 -13.830 1.00 97.56 71 ASN A C 1
ATOM 574 O O . ASN A 1 71 ? 17.785 -3.430 -14.657 1.00 97.56 71 ASN A O 1
ATOM 578 N N . GLY A 1 72 ? 17.358 -3.918 -12.518 1.00 97.56 72 GLY A N 1
ATOM 579 C CA . GLY A 1 72 ? 18.171 -2.825 -11.983 1.00 97.56 72 GLY A CA 1
ATOM 580 C C . GLY A 1 72 ? 17.549 -1.446 -12.206 1.00 97.56 72 GLY A C 1
ATOM 581 O O . GLY A 1 72 ? 18.279 -0.463 -12.369 1.00 97.56 72 GLY A O 1
ATOM 582 N N . ALA A 1 73 ? 16.213 -1.370 -12.225 1.00 97.88 73 ALA A N 1
ATOM 583 C CA . ALA A 1 73 ? 15.490 -0.114 -12.350 1.00 97.88 73 ALA A CA 1
ATOM 584 C C . ALA A 1 73 ? 15.956 0.901 -11.295 1.00 97.88 73 ALA A C 1
ATOM 586 O O . ALA A 1 73 ? 16.195 0.567 -10.131 1.00 97.88 73 ALA A O 1
ATOM 587 N N . GLN A 1 74 ? 16.072 2.165 -11.701 1.00 97.81 74 GLN A N 1
ATOM 588 C CA . GLN A 1 74 ? 16.468 3.235 -10.791 1.00 97.81 74 GLN A CA 1
ATOM 589 C C . GLN A 1 74 ? 15.370 3.479 -9.750 1.00 97.81 74 GLN A C 1
ATOM 591 O O . GLN A 1 74 ? 14.237 3.823 -10.088 1.00 97.81 74 GLN A O 1
ATOM 596 N N . ILE A 1 75 ? 15.729 3.332 -8.474 1.00 98.00 75 ILE A N 1
ATOM 597 C CA . ILE A 1 75 ? 14.842 3.585 -7.339 1.00 98.00 75 ILE A CA 1
ATOM 598 C C . ILE A 1 75 ? 15.012 5.036 -6.910 1.00 98.00 75 ILE A C 1
ATOM 600 O O . ILE A 1 75 ? 16.100 5.468 -6.533 1.00 98.00 75 ILE A O 1
ATOM 604 N N . SER A 1 76 ? 13.923 5.792 -6.954 1.00 97.38 76 SER A N 1
ATOM 605 C CA . SER A 1 76 ? 13.897 7.176 -6.486 1.00 97.38 76 SER A CA 1
ATOM 606 C C . SER A 1 76 ? 12.530 7.510 -5.914 1.00 97.38 76 SER A C 1
ATOM 608 O O . SER A 1 76 ? 11.529 6.899 -6.275 1.00 97.38 76 SER A O 1
ATOM 610 N N . ALA A 1 77 ? 12.479 8.478 -5.015 1.00 97.56 77 ALA A N 1
ATOM 611 C CA . ALA A 1 77 ? 11.243 8.941 -4.413 1.00 97.56 77 ALA A CA 1
ATOM 612 C C . ALA A 1 77 ? 11.337 10.451 -4.215 1.00 97.56 77 ALA A C 1
ATOM 614 O O . ALA A 1 77 ? 12.400 10.971 -3.863 1.00 97.56 77 ALA A O 1
ATOM 615 N N . ASN A 1 78 ? 10.238 11.159 -4.449 1.00 96.06 78 ASN A N 1
ATOM 616 C CA . ASN A 1 78 ? 10.091 12.525 -3.962 1.00 96.06 78 ASN A CA 1
ATOM 617 C C . ASN A 1 78 ? 9.789 12.527 -2.449 1.00 96.06 78 ASN A C 1
ATOM 619 O O . ASN A 1 78 ? 9.578 11.474 -1.849 1.00 96.06 78 ASN A O 1
ATOM 623 N N . GLN A 1 79 ? 9.756 13.711 -1.828 1.00 94.38 79 GLN A N 1
ATOM 624 C CA . GLN A 1 79 ? 9.535 13.824 -0.382 1.00 94.38 79 GLN A CA 1
ATOM 625 C C . GLN A 1 79 ? 8.245 13.128 0.070 1.00 94.38 79 GLN A C 1
ATOM 627 O O . GLN A 1 79 ? 8.271 12.355 1.017 1.00 94.38 79 GLN A O 1
ATOM 632 N N . GLN A 1 80 ? 7.131 13.357 -0.624 1.00 96.00 80 GLN A N 1
ATOM 633 C CA . GLN A 1 80 ? 5.846 12.764 -0.261 1.00 96.00 80 GLN A CA 1
ATOM 634 C C . GLN A 1 80 ? 5.864 11.239 -0.410 1.00 96.00 80 GLN A C 1
ATOM 636 O O . GLN A 1 80 ? 5.315 10.532 0.425 1.00 96.00 80 GLN A O 1
ATOM 641 N N . GLU A 1 81 ? 6.528 10.712 -1.436 1.00 97.25 81 GLU A N 1
ATOM 642 C CA . GLU A 1 81 ? 6.685 9.267 -1.618 1.00 97.25 81 GLU A CA 1
ATOM 643 C C . GLU A 1 81 ? 7.533 8.634 -0.510 1.00 97.25 81 GLU A C 1
ATOM 645 O O . GLU A 1 81 ? 7.204 7.544 -0.047 1.00 97.25 81 GLU A O 1
ATOM 650 N N . LEU A 1 82 ? 8.581 9.320 -0.041 1.00 97.31 82 LEU A N 1
ATOM 651 C CA . LEU A 1 82 ? 9.361 8.880 1.120 1.00 97.31 82 LEU A CA 1
ATOM 652 C C . LEU A 1 82 ? 8.496 8.818 2.384 1.00 97.31 82 LEU A C 1
ATOM 654 O O . LEU A 1 82 ? 8.548 7.822 3.104 1.00 97.31 82 LEU A O 1
ATOM 658 N N . GLU A 1 83 ? 7.668 9.836 2.623 1.00 97.44 83 GLU A N 1
ATOM 659 C CA . GLU A 1 83 ? 6.725 9.841 3.747 1.00 97.44 83 GLU A CA 1
ATOM 660 C C . GLU A 1 83 ? 5.717 8.686 3.651 1.00 97.44 83 GLU A C 1
ATOM 662 O O . GLU A 1 83 ? 5.458 8.011 4.645 1.00 97.44 83 GLU A O 1
ATOM 667 N N . LEU A 1 84 ? 5.197 8.381 2.457 1.00 97.69 84 LEU A N 1
ATOM 668 C CA . LEU A 1 84 ? 4.292 7.243 2.259 1.00 97.69 84 LEU A CA 1
ATOM 669 C C . LEU A 1 84 ? 4.983 5.896 2.524 1.00 97.69 84 LEU A C 1
ATOM 671 O O . LEU A 1 84 ? 4.400 5.028 3.171 1.00 97.69 84 LEU A O 1
ATOM 675 N N . LEU A 1 85 ? 6.237 5.719 2.098 1.00 97.88 85 LEU A N 1
ATOM 676 C CA . LEU A 1 85 ? 7.019 4.516 2.416 1.00 97.88 85 LEU A CA 1
ATOM 677 C C . LEU A 1 85 ? 7.211 4.352 3.935 1.00 97.88 85 LEU A C 1
ATOM 679 O O . LEU A 1 85 ? 7.061 3.252 4.475 1.00 97.88 85 LEU A O 1
ATOM 683 N N . LEU A 1 86 ? 7.502 5.450 4.637 1.00 96.69 86 LEU A N 1
ATOM 684 C CA . LEU A 1 86 ? 7.633 5.470 6.094 1.00 96.69 86 LEU A CA 1
ATOM 685 C C . LEU A 1 86 ? 6.301 5.187 6.801 1.00 96.69 86 LEU A C 1
ATOM 687 O O . LEU A 1 86 ? 6.280 4.424 7.772 1.00 96.69 86 LEU A O 1
ATOM 691 N N . MET A 1 87 ? 5.196 5.738 6.292 1.00 97.38 87 MET A N 1
ATOM 692 C CA . MET A 1 87 ? 3.846 5.470 6.791 1.00 97.38 87 MET A CA 1
ATOM 693 C C . MET A 1 87 ? 3.568 3.967 6.803 1.00 97.38 87 MET A C 1
ATOM 695 O O . MET A 1 87 ? 3.202 3.412 7.839 1.00 97.38 87 MET A O 1
ATOM 699 N N . VAL A 1 88 ? 3.800 3.290 5.673 1.00 97.62 88 VAL A N 1
ATOM 700 C CA . VAL A 1 88 ? 3.528 1.852 5.541 1.00 97.62 88 VAL A CA 1
ATOM 701 C C . VAL A 1 88 ? 4.416 1.019 6.462 1.00 97.62 88 VAL A C 1
ATOM 703 O O . VAL A 1 88 ? 3.934 0.065 7.068 1.00 97.62 88 VAL A O 1
ATOM 706 N N . SER A 1 89 ? 5.686 1.394 6.635 1.00 95.94 89 SER A N 1
ATOM 707 C CA . SER A 1 89 ? 6.582 0.729 7.591 1.00 95.94 89 SER A CA 1
ATOM 708 C C . SER A 1 89 ? 6.024 0.769 9.022 1.00 95.94 89 SER A C 1
ATOM 710 O O . SER A 1 89 ? 5.954 -0.255 9.706 1.00 95.94 89 SER A O 1
ATOM 712 N N . SER A 1 90 ? 5.536 1.933 9.461 1.00 96.44 90 SER A N 1
ATOM 713 C CA . SER A 1 90 ? 4.939 2.081 10.792 1.00 96.44 90 SER A CA 1
ATOM 714 C C . SER A 1 90 ? 3.608 1.333 10.932 1.00 96.44 90 SER A C 1
ATOM 716 O O . SER A 1 90 ? 3.383 0.675 11.950 1.00 96.44 90 SER A O 1
ATOM 718 N N . LEU A 1 91 ? 2.763 1.337 9.895 1.00 96.94 91 LEU A N 1
ATOM 719 C CA . LEU A 1 91 ? 1.556 0.502 9.853 1.00 96.94 91 LEU A CA 1
ATOM 720 C C . LEU A 1 91 ? 1.902 -0.991 9.975 1.00 96.94 91 LEU A C 1
ATOM 722 O O . LEU A 1 91 ? 1.247 -1.711 10.729 1.00 96.94 91 LEU A O 1
ATOM 726 N N . GLY A 1 92 ? 2.966 -1.445 9.308 1.00 96.38 92 GLY A N 1
ATOM 727 C CA . GLY A 1 92 ? 3.479 -2.811 9.412 1.00 96.38 92 GLY A CA 1
ATOM 728 C C . GLY A 1 92 ? 3.915 -3.185 10.832 1.00 96.38 92 GLY A C 1
ATOM 729 O O . GLY A 1 92 ? 3.586 -4.271 11.310 1.00 96.38 92 GLY A O 1
ATOM 730 N N . ASN A 1 93 ? 4.575 -2.272 11.552 1.00 95.62 93 ASN A N 1
ATOM 731 C CA . ASN A 1 93 ? 4.941 -2.486 12.958 1.00 95.62 93 ASN A CA 1
ATOM 732 C C . ASN A 1 93 ? 3.708 -2.646 13.855 1.00 95.62 93 ASN A C 1
ATOM 734 O O . ASN A 1 93 ? 3.676 -3.526 14.720 1.00 95.62 93 ASN A O 1
ATOM 738 N N . ILE A 1 94 ? 2.681 -1.813 13.654 1.00 95.75 94 ILE A N 1
ATOM 739 C CA . ILE A 1 94 ? 1.414 -1.928 14.387 1.00 95.75 94 ILE A CA 1
ATOM 740 C C . ILE A 1 94 ? 0.754 -3.271 14.070 1.00 95.75 94 ILE A C 1
ATOM 742 O O . ILE A 1 94 ? 0.380 -3.996 14.992 1.00 95.75 94 ILE A O 1
ATOM 746 N N . ALA A 1 95 ? 0.669 -3.636 12.788 1.00 95.62 95 ALA A N 1
ATOM 747 C CA . ALA A 1 95 ? 0.094 -4.903 12.350 1.00 95.62 95 ALA A CA 1
ATOM 748 C C . ALA A 1 95 ? 0.814 -6.106 12.979 1.00 95.62 95 ALA A C 1
ATOM 750 O O . ALA A 1 95 ? 0.160 -7.006 13.500 1.00 95.62 95 ALA A O 1
ATOM 751 N N . GLN A 1 96 ? 2.151 -6.096 13.020 1.00 93.94 96 GLN A N 1
ATOM 752 C CA . GLN A 1 96 ? 2.941 -7.151 13.659 1.00 93.94 96 GLN A CA 1
ATOM 753 C C . GLN A 1 96 ? 2.644 -7.268 15.159 1.00 93.94 96 GLN A C 1
ATOM 755 O O . GLN A 1 96 ? 2.489 -8.378 15.667 1.00 93.94 96 GLN A O 1
ATOM 760 N N . LYS A 1 97 ? 2.540 -6.141 15.872 1.00 92.56 97 LYS A N 1
ATOM 761 C CA . LYS A 1 97 ? 2.228 -6.128 17.310 1.00 92.56 97 LYS A CA 1
ATOM 762 C C . LYS A 1 97 ? 0.823 -6.662 17.592 1.00 92.56 97 LYS A C 1
ATOM 764 O O . LYS A 1 97 ? 0.646 -7.429 18.535 1.00 92.56 97 LYS A O 1
ATOM 769 N N . LEU A 1 98 ? -0.161 -6.293 16.770 1.00 92.75 98 LEU A N 1
ATOM 770 C CA . LEU A 1 98 ? -1.524 -6.823 16.867 1.00 92.75 98 LEU A CA 1
ATOM 771 C C . LEU A 1 98 ? -1.559 -8.327 16.569 1.00 92.75 98 LEU A C 1
ATOM 773 O O . LEU A 1 98 ? -2.153 -9.087 17.329 1.00 92.75 98 LEU A O 1
ATOM 777 N N . TYR A 1 99 ? -0.877 -8.766 15.510 1.00 92.19 99 TYR A N 1
ATOM 778 C CA . TYR A 1 99 ? -0.775 -10.178 15.146 1.00 92.19 99 TYR A CA 1
ATOM 779 C C . TYR A 1 99 ? -0.151 -11.014 16.271 1.00 92.19 99 TYR A C 1
ATOM 781 O O . TYR A 1 99 ? -0.718 -12.029 16.670 1.00 92.19 99 TYR A O 1
ATOM 789 N N . ALA A 1 100 ? 0.979 -10.567 16.828 1.00 90.19 100 ALA A N 1
ATOM 790 C CA . ALA A 1 100 ? 1.655 -11.253 17.927 1.00 90.19 100 ALA A CA 1
ATOM 791 C C . ALA A 1 100 ? 0.739 -11.399 19.152 1.00 90.19 100 ALA A C 1
ATOM 793 O O . ALA A 1 100 ? 0.617 -12.492 19.704 1.00 90.19 100 ALA A O 1
ATOM 794 N N . HIS A 1 101 ? 0.029 -10.330 19.519 1.00 89.25 101 HIS A N 1
ATOM 795 C CA . HIS A 1 101 ? -0.928 -10.350 20.621 1.00 89.25 101 HIS A CA 1
ATOM 796 C C . HIS A 1 101 ? -2.045 -11.384 20.409 1.00 89.25 101 HIS A C 1
ATOM 798 O O . HIS A 1 101 ? -2.329 -12.175 21.310 1.00 89.25 101 HIS A O 1
ATOM 804 N N . ILE A 1 102 ? -2.628 -11.429 19.205 1.00 89.88 102 ILE A N 1
ATOM 805 C CA . ILE A 1 102 ? -3.684 -12.387 18.839 1.00 89.88 102 ILE A CA 1
ATOM 806 C C . ILE A 1 102 ? -3.155 -13.829 18.870 1.00 89.88 102 ILE A C 1
ATOM 808 O O . ILE A 1 102 ? -3.787 -14.707 19.455 1.00 89.88 102 ILE A O 1
ATOM 812 N N . CYS A 1 103 ? -1.997 -14.093 18.259 1.00 88.50 103 CYS A N 1
ATOM 813 C CA . CYS A 1 103 ? -1.462 -15.450 18.117 1.00 88.50 103 CYS A CA 1
ATOM 814 C C . CYS A 1 103 ? -0.880 -16.027 19.410 1.00 88.50 103 CYS A C 1
ATOM 816 O O . CYS A 1 103 ? -0.909 -17.243 19.603 1.00 88.50 103 CYS A O 1
ATOM 818 N N . HIS A 1 104 ? -0.336 -15.184 20.285 1.00 85.38 104 HIS A N 1
ATOM 819 C CA . HIS A 1 104 ? 0.326 -15.622 21.515 1.00 85.38 104 HIS A CA 1
ATOM 820 C C . HIS A 1 104 ? -0.539 -15.433 22.767 1.00 85.38 104 HIS A C 1
ATOM 822 O O . HIS A 1 104 ? -0.090 -15.767 23.863 1.00 85.38 104 HIS A O 1
ATOM 828 N N . ASN A 1 105 ? -1.783 -14.954 22.605 1.00 71.94 105 ASN A N 1
ATOM 829 C CA . ASN A 1 105 ? -2.723 -14.654 23.688 1.00 71.94 105 ASN A CA 1
ATOM 830 C C . ASN A 1 105 ? -2.050 -13.844 24.810 1.00 71.94 105 ASN A C 1
ATOM 832 O O . ASN A 1 105 ? -2.242 -14.106 26.002 1.00 71.94 105 ASN A O 1
ATOM 836 N N . GLU A 1 106 ? -1.178 -12.913 24.414 1.00 70.06 106 GLU A N 1
ATOM 837 C CA . GLU A 1 106 ? -0.442 -12.088 25.358 1.00 70.06 106 GLU A CA 1
ATOM 838 C C . GLU A 1 106 ? -1.455 -11.258 26.135 1.00 70.06 106 GLU A C 1
ATOM 840 O O . GLU A 1 106 ? -2.230 -10.502 25.569 1.00 70.06 106 GLU A O 1
ATOM 845 N N . THR A 1 107 ? -1.455 -11.358 27.458 1.00 60.88 107 THR A N 1
ATOM 846 C CA . THR A 1 107 ? -2.387 -10.590 28.297 1.00 60.88 107 THR A CA 1
ATOM 847 C C . THR A 1 107 ? -2.043 -9.098 28.364 1.00 60.88 107 THR A C 1
ATOM 849 O O . THR A 1 107 ? -2.730 -8.335 29.043 1.00 60.88 107 THR A O 1
ATOM 852 N N . GLN A 1 108 ? -0.974 -8.665 27.687 1.00 69.62 108 GLN A N 1
ATOM 853 C CA . GLN A 1 108 ? -0.481 -7.294 27.717 1.00 69.62 108 GLN A CA 1
ATOM 854 C C . GLN A 1 108 ? -0.984 -6.484 26.524 1.00 69.62 108 GLN A C 1
ATOM 856 O O . GLN A 1 108 ? -1.057 -6.969 25.399 1.00 69.62 108 GLN A O 1
ATOM 861 N N . ILE A 1 109 ? -1.300 -5.217 26.792 1.00 77.88 109 ILE A N 1
ATOM 862 C CA . ILE A 1 109 ? -1.718 -4.242 25.784 1.00 77.88 109 ILE A CA 1
ATOM 863 C C . ILE A 1 109 ? -0.557 -4.026 24.794 1.00 77.88 109 ILE A C 1
ATOM 865 O O . ILE A 1 109 ? 0.535 -3.655 25.238 1.00 77.88 109 ILE A O 1
ATOM 869 N N . PRO A 1 110 ? -0.769 -4.194 23.473 1.00 81.19 110 PRO A N 1
ATOM 870 C CA . PRO A 1 110 ? 0.260 -3.929 22.473 1.00 81.19 110 PRO A CA 1
ATOM 871 C C . PRO A 1 110 ? 0.817 -2.503 22.585 1.00 81.19 110 PRO A C 1
ATOM 873 O O . PRO A 1 110 ? 0.078 -1.515 22.566 1.00 81.19 110 PRO A O 1
ATOM 876 N N . LEU A 1 111 ? 2.143 -2.371 22.673 1.00 86.31 111 LEU A N 1
ATOM 877 C CA . LEU A 1 111 ? 2.816 -1.075 22.800 1.00 86.31 111 LEU A CA 1
ATOM 878 C C . LEU A 1 111 ? 2.932 -0.373 21.437 1.00 86.31 111 LEU A C 1
ATOM 880 O O . LEU A 1 111 ? 3.973 -0.444 20.785 1.00 86.31 111 LEU A O 1
ATOM 884 N N . ILE A 1 112 ? 1.872 0.321 21.017 1.00 92.44 112 ILE A N 1
ATOM 885 C CA . ILE A 1 112 ? 1.791 1.001 19.704 1.00 92.44 112 ILE A CA 1
ATOM 886 C C . ILE A 1 112 ? 1.922 2.531 19.768 1.00 92.44 112 ILE A C 1
ATOM 888 O O . ILE A 1 112 ? 1.893 3.200 18.742 1.00 92.44 112 ILE A O 1
ATOM 892 N N . LYS A 1 113 ? 2.071 3.122 20.963 1.00 92.56 113 LYS A N 1
ATOM 893 C CA . LYS A 1 113 ? 2.055 4.589 21.140 1.00 92.56 113 LYS A CA 1
ATOM 894 C C . LYS A 1 113 ? 3.113 5.313 20.299 1.00 92.56 113 LYS A C 1
ATOM 896 O O . LYS A 1 113 ? 2.819 6.358 19.732 1.00 92.56 113 LYS A O 1
ATOM 901 N N . ALA A 1 114 ? 4.327 4.769 20.232 1.00 92.94 114 ALA A N 1
ATOM 902 C CA . ALA A 1 114 ? 5.405 5.360 19.441 1.00 92.94 114 ALA A CA 1
ATOM 903 C C . ALA A 1 114 ? 5.088 5.334 17.937 1.00 92.94 114 ALA A C 1
ATOM 905 O O . ALA A 1 114 ? 5.319 6.329 17.259 1.00 92.94 114 ALA A O 1
ATOM 906 N N . ASP A 1 115 ? 4.504 4.239 17.442 1.00 95.44 115 ASP A N 1
ATOM 907 C CA . ASP A 1 115 ? 4.087 4.119 16.042 1.00 95.44 115 ASP A CA 1
ATOM 908 C C . ASP A 1 115 ? 2.959 5.105 15.715 1.00 95.44 115 ASP A C 1
ATOM 910 O O . ASP A 1 115 ? 3.016 5.785 14.700 1.00 95.44 115 ASP A O 1
ATOM 914 N N . LEU A 1 116 ? 1.981 5.275 16.614 1.00 95.69 116 LEU A N 1
ATOM 915 C CA . LEU A 1 116 ? 0.912 6.266 16.438 1.00 95.69 116 LEU A CA 1
ATOM 916 C C . LEU A 1 116 ? 1.451 7.702 16.374 1.00 95.69 116 LEU A C 1
ATOM 918 O O . LEU A 1 116 ? 1.024 8.473 15.522 1.00 95.69 116 LEU A O 1
ATOM 922 N N . MET A 1 117 ? 2.402 8.060 17.244 1.00 95.69 117 MET A N 1
ATOM 923 C CA . MET A 1 117 ? 3.047 9.380 17.207 1.00 95.69 117 MET A CA 1
ATOM 924 C C . MET A 1 117 ? 3.856 9.589 15.922 1.00 95.69 117 MET A C 1
ATOM 926 O O . MET A 1 117 ? 3.898 10.693 15.387 1.00 95.69 117 MET A O 1
ATOM 930 N N . PHE A 1 118 ? 4.500 8.535 15.422 1.00 96.38 118 PHE A N 1
ATOM 931 C CA . PHE A 1 118 ? 5.216 8.592 14.156 1.00 96.38 118 PHE A CA 1
ATOM 932 C C . PHE A 1 118 ? 4.255 8.785 12.979 1.00 96.38 118 PHE A C 1
ATOM 934 O O . PHE A 1 118 ? 4.479 9.665 12.155 1.00 96.38 118 PHE A O 1
ATOM 941 N N . LEU A 1 119 ? 3.157 8.025 12.932 1.00 97.06 119 LEU A N 1
ATOM 942 C CA . LEU A 1 119 ? 2.127 8.179 11.906 1.00 97.06 119 LEU A CA 1
ATOM 943 C C . LEU A 1 119 ? 1.535 9.589 11.901 1.00 97.06 119 LEU A C 1
ATOM 945 O O . LEU A 1 119 ? 1.402 10.170 10.833 1.00 97.06 119 LEU A O 1
ATOM 949 N N . ASP A 1 120 ? 1.249 10.164 13.069 1.00 96.75 120 ASP A N 1
ATOM 950 C CA . ASP A 1 120 ? 0.766 11.546 13.189 1.00 96.75 120 ASP A CA 1
ATOM 951 C C . ASP A 1 120 ? 1.755 12.568 12.596 1.00 96.75 120 ASP A C 1
ATOM 953 O O . ASP A 1 120 ? 1.371 13.466 11.838 1.00 96.75 120 ASP A O 1
ATOM 957 N N . SER A 1 121 ? 3.056 12.373 12.844 1.00 96.75 121 SER A N 1
ATOM 958 C CA . SER A 1 121 ? 4.108 13.184 12.225 1.00 96.75 121 SER A CA 1
ATOM 959 C C . SER A 1 121 ? 4.135 13.025 10.704 1.00 96.75 121 SER A C 1
ATOM 961 O O . SER A 1 121 ? 4.270 14.017 9.992 1.00 96.75 121 SER A O 1
ATOM 963 N N . VAL A 1 122 ? 4.008 11.798 10.195 1.00 97.38 122 VAL A N 1
ATOM 964 C CA . VAL A 1 122 ? 4.003 11.529 8.751 1.00 97.38 122 VAL A CA 1
ATOM 965 C C . VAL A 1 122 ? 2.769 12.149 8.090 1.00 97.38 122 VAL A C 1
ATOM 967 O O . VAL A 1 122 ? 2.894 12.800 7.055 1.00 97.38 122 VAL A O 1
ATOM 970 N N . VAL A 1 123 ? 1.586 12.020 8.700 1.00 97.31 123 VAL A N 1
ATOM 971 C CA . VAL A 1 123 ? 0.349 12.657 8.215 1.00 97.31 123 VAL A CA 1
ATOM 972 C C . VAL A 1 123 ? 0.520 14.174 8.171 1.00 97.31 123 VAL A C 1
ATOM 974 O O . VAL A 1 123 ? 0.174 14.788 7.167 1.00 97.31 123 VAL A O 1
ATOM 977 N N . SER A 1 124 ? 1.126 14.775 9.198 1.00 97.00 124 SER A N 1
ATOM 978 C CA . SER A 1 124 ? 1.429 16.212 9.220 1.00 97.00 124 SER A CA 1
ATOM 979 C C . SER A 1 124 ? 2.321 16.637 8.050 1.00 97.00 124 SER A C 1
ATOM 981 O O . SER A 1 124 ? 2.017 17.619 7.366 1.00 97.00 124 SER A O 1
ATOM 983 N N . THR A 1 125 ? 3.384 15.879 7.764 1.00 97.31 125 THR A N 1
ATOM 984 C CA . THR A 1 125 ? 4.270 16.161 6.625 1.00 97.31 125 THR A CA 1
ATOM 985 C C . THR A 1 125 ? 3.542 16.002 5.291 1.00 97.31 125 THR A C 1
ATOM 987 O O . THR A 1 125 ? 3.659 16.867 4.424 1.00 97.31 125 THR A O 1
ATOM 990 N N . VAL A 1 126 ? 2.754 14.936 5.117 1.00 97.31 126 VAL A N 1
ATOM 991 C CA . VAL A 1 126 ? 1.996 14.702 3.878 1.00 97.31 126 VAL A CA 1
ATOM 992 C C . VAL A 1 126 ? 0.946 15.794 3.665 1.00 97.31 126 VAL A C 1
ATOM 994 O O . VAL A 1 126 ? 0.835 16.301 2.549 1.00 97.31 126 VAL A O 1
ATOM 997 N N . SER A 1 127 ? 0.229 16.220 4.707 1.00 97.19 127 SER A N 1
ATOM 998 C CA . SER A 1 127 ? -0.697 17.359 4.642 1.00 97.19 127 SER A CA 1
ATOM 999 C C . SER A 1 127 ? 0.008 18.624 4.154 1.00 97.19 127 SER A C 1
ATOM 1001 O O . SER A 1 127 ? -0.459 19.270 3.214 1.00 97.19 127 SER A O 1
ATOM 1003 N N . PHE A 1 128 ? 1.187 18.925 4.707 1.00 96.69 128 PHE A N 1
ATOM 1004 C CA . PHE A 1 128 ? 1.989 20.068 4.275 1.00 96.69 128 PHE A CA 1
ATOM 1005 C C . PHE A 1 128 ? 2.430 19.953 2.808 1.00 96.69 128 PHE A C 1
ATOM 1007 O O . PHE A 1 128 ? 2.298 20.915 2.049 1.00 96.69 128 PHE A O 1
ATOM 1014 N N . CYS A 1 129 ? 2.885 18.773 2.368 1.00 95.75 129 CYS A N 1
ATOM 1015 C CA . CYS A 1 129 ? 3.229 18.517 0.964 1.00 95.75 129 CYS A CA 1
ATOM 1016 C C . CYS A 1 129 ? 2.050 18.753 0.002 1.00 95.75 129 CYS A C 1
ATOM 1018 O O . CYS A 1 129 ? 2.280 19.094 -1.156 1.00 95.75 129 CYS A O 1
ATOM 1020 N N . ASN A 1 130 ? 0.809 18.617 0.478 1.00 96.69 130 ASN A N 1
ATOM 1021 C CA . ASN A 1 130 ? -0.413 18.836 -0.299 1.00 96.69 130 ASN A CA 1
ATOM 1022 C C . ASN A 1 130 ? -1.038 20.229 -0.076 1.00 96.69 130 ASN A C 1
ATOM 1024 O O . ASN A 1 130 ? -2.164 20.474 -0.502 1.00 96.69 130 ASN A O 1
ATOM 1028 N N . GLY A 1 131 ? -0.316 21.160 0.559 1.00 97.25 131 GLY A N 1
ATOM 1029 C CA . GLY A 1 131 ? -0.754 22.551 0.718 1.00 97.25 131 GLY A CA 1
ATOM 1030 C C . GLY A 1 131 ? -1.842 22.762 1.773 1.00 97.25 131 GLY A C 1
ATOM 1031 O O . GLY A 1 131 ? -2.573 23.748 1.697 1.00 97.25 131 GLY A O 1
ATOM 1032 N N . THR A 1 132 ? -1.955 21.859 2.749 1.00 97.56 132 THR A N 1
ATOM 1033 C CA . THR A 1 132 ? -2.920 21.943 3.855 1.00 97.56 132 THR A CA 1
ATOM 1034 C C . THR A 1 132 ? -2.251 21.642 5.205 1.00 97.56 132 THR A C 1
ATOM 1036 O O . THR A 1 132 ? -1.033 21.474 5.284 1.00 97.56 132 THR A O 1
ATOM 1039 N N . THR A 1 133 ? -3.028 21.602 6.287 1.00 97.88 133 THR A N 1
ATOM 1040 C CA . THR A 1 133 ? -2.577 21.181 7.622 1.00 97.88 133 THR A CA 1
ATOM 1041 C C . THR A 1 133 ? -3.441 20.038 8.142 1.00 97.88 133 THR A C 1
ATOM 1043 O O . THR A 1 133 ? -4.552 19.807 7.661 1.00 97.88 133 THR A O 1
ATOM 1046 N N . THR A 1 134 ? -2.937 19.304 9.131 1.00 96.88 134 THR A N 1
ATOM 1047 C CA . THR A 1 134 ? -3.703 18.256 9.819 1.00 96.88 134 THR A CA 1
ATOM 1048 C C . THR A 1 134 ? -4.956 18.800 10.490 1.00 96.88 134 THR A C 1
ATOM 1050 O O . THR A 1 134 ? -5.971 18.112 10.482 1.00 96.88 134 THR A O 1
ATOM 1053 N N . GLU A 1 135 ? -4.933 20.032 11.003 1.00 97.44 135 GLU A N 1
ATOM 1054 C CA . GLU A 1 135 ? -6.107 20.681 11.592 1.00 97.44 135 GLU A CA 1
ATOM 1055 C C . GLU A 1 135 ? -7.206 20.918 10.554 1.00 97.44 135 GLU A C 1
ATOM 1057 O O . GLU A 1 135 ? -8.346 20.531 10.798 1.00 97.44 135 GLU A O 1
ATOM 1062 N N . ASN A 1 136 ? -6.866 21.473 9.384 1.00 97.88 136 ASN A N 1
ATOM 1063 C CA . ASN A 1 136 ? -7.840 21.689 8.309 1.00 97.88 136 ASN A CA 1
ATOM 1064 C C . ASN A 1 136 ? -8.434 20.357 7.828 1.00 97.88 136 ASN A C 1
ATOM 1066 O O . ASN A 1 136 ? -9.648 20.225 7.693 1.00 97.88 136 ASN A O 1
ATOM 1070 N N . CYS A 1 137 ? -7.590 19.340 7.618 1.00 97.56 137 CYS A N 1
ATOM 1071 C CA . CYS A 1 137 ? -8.056 18.008 7.230 1.00 97.56 137 CYS A CA 1
ATOM 1072 C C . CYS A 1 137 ? -8.958 17.371 8.298 1.00 97.56 137 CYS A C 1
ATOM 1074 O O . CYS A 1 137 ? -9.939 16.706 7.965 1.00 97.56 137 CYS A O 1
ATOM 1076 N N . LEU A 1 138 ? -8.635 17.557 9.581 1.00 97.56 138 LEU A N 1
ATOM 1077 C CA . LEU A 1 138 ? -9.435 17.044 10.688 1.00 97.56 138 LEU A CA 1
ATOM 1078 C C . LEU A 1 138 ? -10.779 17.769 10.800 1.00 97.56 138 LEU A C 1
ATOM 1080 O O . LEU A 1 138 ? -11.782 17.116 11.081 1.00 97.56 138 LEU A O 1
ATOM 1084 N N . GLU A 1 139 ? -10.818 19.082 10.566 1.00 97.88 139 GLU A N 1
ATOM 1085 C CA . GLU A 1 139 ? -12.056 19.865 10.532 1.00 97.88 139 GLU A CA 1
ATOM 1086 C C . GLU A 1 139 ? -12.988 19.363 9.421 1.00 97.88 139 GLU A C 1
ATOM 1088 O O . GLU A 1 139 ? -14.137 19.012 9.695 1.00 97.88 139 GLU A O 1
ATOM 1093 N N . GLU A 1 140 ? -12.476 19.205 8.197 1.00 96.06 140 GLU A N 1
ATOM 1094 C CA . GLU A 1 140 ? -13.243 18.642 7.078 1.00 96.06 140 GLU A CA 1
ATOM 1095 C C . GLU A 1 140 ? -13.761 17.228 7.384 1.00 96.06 140 GLU A C 1
ATOM 1097 O O . GLU A 1 140 ? -14.932 16.915 7.151 1.00 96.06 140 GLU A O 1
ATOM 1102 N N . ALA A 1 141 ? -12.913 16.367 7.956 1.00 95.44 141 ALA A N 1
ATOM 1103 C CA . ALA A 1 141 ? -13.314 15.021 8.347 1.00 95.44 141 ALA A CA 1
ATOM 1104 C C . ALA A 1 141 ? -14.393 15.043 9.443 1.00 95.44 141 ALA A C 1
ATOM 1106 O O . ALA A 1 141 ? -15.359 14.276 9.367 1.00 95.44 141 ALA A O 1
ATOM 1107 N N . TYR A 1 142 ? -14.258 15.926 10.440 1.00 96.19 142 TYR A N 1
ATOM 1108 C CA . TYR A 1 142 ? -15.206 16.086 11.542 1.00 96.19 142 TYR A CA 1
ATOM 1109 C C . TYR A 1 142 ? -16.598 16.487 11.049 1.00 96.19 142 TYR A C 1
ATOM 1111 O O . TYR A 1 142 ? -17.589 15.880 11.463 1.00 96.19 142 TYR A O 1
ATOM 1119 N N . GLU A 1 143 ? -16.674 17.436 10.114 1.00 96.31 143 GLU A N 1
ATOM 1120 C CA . GLU A 1 143 ? -17.931 17.879 9.505 1.00 96.31 143 GLU A CA 1
ATOM 1121 C C . GLU A 1 143 ? -18.697 16.731 8.832 1.00 96.31 143 GLU A C 1
ATOM 1123 O O . GLU A 1 143 ? -19.926 16.708 8.857 1.00 96.31 143 GLU A O 1
ATOM 1128 N N . VAL A 1 144 ? -17.986 15.732 8.301 1.00 91.94 144 VAL A N 1
ATOM 1129 C CA . VAL A 1 144 ? -18.590 14.529 7.714 1.00 91.94 144 VAL A CA 1
ATOM 1130 C C . VAL A 1 144 ? -18.999 13.504 8.778 1.00 91.94 144 VAL A C 1
ATOM 1132 O O . VAL A 1 144 ? -20.016 12.822 8.616 1.00 91.94 144 VAL A O 1
ATOM 1135 N N . ILE A 1 145 ? -18.207 13.317 9.840 1.00 93.88 145 ILE A N 1
ATOM 1136 C CA . ILE A 1 145 ? -18.453 12.245 10.823 1.00 93.88 145 ILE A CA 1
ATOM 1137 C C . ILE A 1 145 ? -19.423 12.643 11.937 1.00 93.88 145 ILE A C 1
ATOM 1139 O O . ILE A 1 145 ? -20.067 11.752 12.490 1.00 93.88 145 ILE A O 1
ATOM 1143 N N . LYS A 1 146 ? -19.581 13.937 12.248 1.00 93.00 146 LYS A N 1
ATOM 1144 C CA . LYS A 1 146 ? -20.441 14.414 13.348 1.00 93.00 146 LYS A CA 1
ATOM 1145 C C . LYS A 1 146 ? -21.913 14.017 13.199 1.00 93.00 146 LYS A C 1
ATOM 1147 O O . LYS A 1 146 ? -22.599 13.819 14.198 1.00 93.00 146 LYS A O 1
ATOM 1152 N N . ASP A 1 147 ? -22.374 13.839 11.961 1.00 91.38 147 ASP A N 1
ATOM 1153 C CA . ASP A 1 147 ? -23.754 13.460 11.645 1.00 91.38 147 ASP A CA 1
ATOM 1154 C C . ASP A 1 147 ? -23.930 11.947 11.410 1.00 91.38 147 ASP A C 1
ATOM 1156 O O . ASP A 1 147 ? -25.054 11.461 11.223 1.00 91.38 147 ASP A O 1
ATOM 1160 N N . ARG A 1 148 ? -22.842 11.160 11.438 1.00 88.62 148 ARG A N 1
ATOM 1161 C CA . ARG A 1 148 ? -22.915 9.703 11.262 1.00 88.62 148 ARG A CA 1
ATOM 1162 C C . ARG A 1 148 ? -23.552 9.060 12.493 1.00 88.62 148 ARG A C 1
ATOM 1164 O O . ARG A 1 148 ? -23.068 9.182 13.611 1.00 88.62 148 ARG A O 1
ATOM 1171 N N . LYS A 1 149 ? -24.621 8.290 12.269 1.00 80.69 149 LYS A N 1
ATOM 1172 C CA . LYS A 1 149 ? -25.310 7.490 13.305 1.00 80.69 149 LYS A CA 1
ATOM 1173 C C . LYS A 1 149 ? -24.899 6.014 13.312 1.00 80.69 149 LYS A C 1
ATOM 1175 O O . LYS A 1 149 ? -25.501 5.217 14.031 1.00 80.69 149 LYS A O 1
ATOM 1180 N N . GLY A 1 150 ? -23.925 5.645 12.478 1.00 72.25 150 GLY A N 1
ATOM 1181 C CA . GLY A 1 150 ? -23.445 4.274 12.352 1.00 72.25 150 GLY A CA 1
ATOM 1182 C C . GLY A 1 150 ? -22.872 3.777 13.675 1.00 72.25 150 GLY A C 1
ATOM 1183 O O . GLY A 1 150 ? -21.993 4.411 14.252 1.00 72.25 150 GLY A O 1
ATOM 1184 N N . LYS A 1 151 ? -23.383 2.646 14.158 1.00 66.00 151 LYS A N 1
ATOM 1185 C CA . LYS A 1 151 ? -22.708 1.835 15.173 1.00 66.00 151 LYS A CA 1
ATOM 1186 C C . LYS A 1 151 ? -21.888 0.785 14.434 1.00 66.00 151 LYS A C 1
ATOM 1188 O O . LYS A 1 151 ? -22.334 0.310 13.394 1.00 66.00 151 LYS A O 1
ATOM 1193 N N . MET A 1 152 ? -20.724 0.428 14.965 1.00 61.34 152 MET A N 1
ATOM 1194 C CA . MET A 1 152 ? -20.002 -0.759 14.510 1.00 61.34 152 MET A CA 1
ATOM 1195 C C . MET A 1 152 ? -20.912 -1.968 14.776 1.00 61.34 152 MET A C 1
ATOM 1197 O O . MET A 1 152 ? -21.241 -2.244 15.930 1.00 61.34 152 MET A O 1
ATOM 1201 N N . ILE A 1 153 ? -21.407 -2.600 13.715 1.00 50.72 153 ILE A N 1
ATOM 1202 C CA . ILE A 1 153 ? -22.163 -3.852 13.779 1.00 50.72 153 ILE A CA 1
ATOM 1203 C C . ILE A 1 153 ? -21.261 -4.872 13.097 1.00 50.72 153 ILE A C 1
ATOM 1205 O O . ILE A 1 153 ? -21.015 -4.746 11.906 1.00 50.72 153 ILE A O 1
ATOM 1209 N N . ASP A 1 154 ? -20.734 -5.805 13.885 1.00 45.62 154 ASP A N 1
ATOM 1210 C CA . ASP A 1 154 ? -19.920 -6.944 13.439 1.00 45.62 154 ASP A CA 1
ATOM 1211 C C . ASP A 1 154 ? -18.574 -6.643 12.745 1.00 45.62 154 ASP A C 1
ATOM 1213 O O . ASP A 1 154 ? -18.015 -7.534 12.113 1.00 45.62 154 ASP A O 1
ATOM 1217 N N . GLY A 1 155 ? -17.993 -5.457 12.981 1.00 46.72 155 GLY A N 1
ATOM 1218 C CA . GLY A 1 155 ? -16.619 -5.110 12.571 1.00 46.72 155 GLY A CA 1
ATOM 1219 C C . GLY A 1 155 ? -16.535 -4.420 11.222 1.00 46.72 155 GLY A C 1
ATOM 1220 O O . GLY A 1 155 ? -16.885 -5.055 10.211 1.00 46.72 155 GLY A O 1
#

pLDDT: mean 92.71, std 11.53, range [37.97, 98.69]

Secondary structure (DSSP, 8-state):
------HHHHHHHHHHHTT-TTS-HHHHHHHHHHHHHHHHHHHHTT-HHHHHHHHHHHHHHHHHHHHHHHTTPPP---HHHHHHHHHHHHHHHHHHHHHHHHHHT--SPP--HHHHHHHHHHHHHHHHHT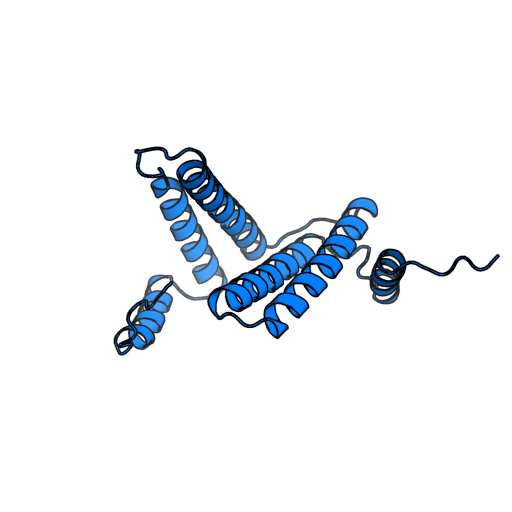T--HHHHHHHHHHHHTT--------

Sequence (155 aa):
MNTKMNLEEKVQQWFVDRNLHEANPVKQFLKLMEESGELFEGIAKDKSELIYDALGDIQVVLIGLDQQIKNGAQISANQQELELLLMVSSLGNIAQKLYAHICHNETQIPLIKADLMFLDSVVSTVSFCNGTTTENCLEEAYEVIKDRKGKMIDG

Radius of gyration: 19.69 Å; chains: 1; bounding box: 44×48×59 Å

Foldseek 3Di:
DPDDDDPLSVLCVVCVVVVLLQAALLVLVVQLVVLVVQCVVCVVVVPVVSNVVSVVSNVSSVSSSVSNVVVVRDYDDDPLSVLVVVLVVLVVVVVVQVVCCVVVVPPDDRPSVVSVVSNQVSVQVNQVVVVHGPVVVVVVVCVVCVPDPDDPDPD